Protein AF-A0A1G7XQW3-F1 (afdb_monomer_lite)

Radius of gyration: 15.1 Å; chains: 1; bounding box: 28×38×35 Å

Sequence (78 aa):
MLLPMFLLVSFGGILLVCGYALGYMHLKNIWIVVAISVGAILVVEPILTLLLFRDVPTAGSLIGLMLGALGTLAAIFL

Secondary structure (DSSP, 8-state):
-HHHHHHHHHHHHHHHHHHHHHHHHHHS-HHHHHHHHHHHHHHHHHHHHHHHH-PPPPHHHHHHHHHHHHHHHHHHH-

Foldseek 3Di:
DVVVVVVVVVVVVVVLVVQQVVCCVPVVDSQLSVLVVQLVCLVVVQVCCCVPVVDHDDPVVVVVSVVSNVSSVVSNPD

pLDDT: mean 87.39, std 4.71, range [64.25, 95.12]

Structure (mmCIF, N/CA/C/O backbone):
data_AF-A0A1G7XQW3-F1
#
_entry.id   AF-A0A1G7XQW3-F1
#
loop_
_atom_site.group_PDB
_atom_site.id
_atom_site.type_symbol
_atom_site.label_atom_id
_atom_site.label_alt_id
_atom_site.label_comp_id
_atom_site.label_asym_id
_atom_site.label_entity_id
_atom_site.label_seq_id
_atom_site.pdbx_PDB_ins_code
_atom_site.Cartn_x
_atom_site.Cartn_y
_atom_site.Cartn_z
_atom_site.occupancy
_atom_site.B_iso_or_equiv
_atom_site.auth_seq_id
_atom_site.auth_comp_id
_atom_site.auth_asym_id
_atom_site.auth_atom_id
_atom_site.pdbx_PDB_model_num
ATOM 1 N N . MET A 1 1 ? 6.364 20.971 -10.231 1.00 64.25 1 MET A N 1
ATOM 2 C CA . MET A 1 1 ? 6.049 19.523 -10.149 1.00 64.25 1 MET A CA 1
ATOM 3 C C . MET A 1 1 ? 5.871 19.016 -8.716 1.00 64.25 1 MET A C 1
ATOM 5 O O . MET A 1 1 ? 5.043 18.140 -8.530 1.00 64.25 1 MET A O 1
ATOM 9 N N . LEU A 1 2 ? 6.552 19.573 -7.702 1.00 83.38 2 LEU A N 1
ATOM 10 C CA . LEU A 1 2 ? 6.438 19.094 -6.311 1.00 83.38 2 LEU A CA 1
ATOM 11 C C . LEU A 1 2 ? 5.052 19.329 -5.670 1.00 83.38 2 LEU A C 1
ATOM 13 O O . LEU A 1 2 ? 4.503 18.435 -5.038 1.00 83.38 2 LEU A O 1
ATOM 17 N N . LEU A 1 3 ? 4.468 20.516 -5.875 1.00 89.75 3 LEU A N 1
ATOM 18 C CA . LEU A 1 3 ? 3.170 20.897 -5.305 1.00 89.75 3 LEU A CA 1
ATOM 19 C C . LEU A 1 3 ? 2.008 19.952 -5.693 1.00 89.75 3 LEU A C 1
ATOM 21 O O . LEU A 1 3 ? 1.312 19.498 -4.788 1.00 89.75 3 LEU A O 1
ATOM 25 N N . PRO A 1 4 ? 1.785 19.601 -6.980 1.00 89.44 4 PRO A N 1
ATOM 26 C CA . PRO A 1 4 ? 0.703 18.683 -7.336 1.00 89.44 4 PRO A CA 1
ATOM 27 C C . PRO A 1 4 ? 0.915 17.270 -6.780 1.00 89.44 4 PRO A C 1
ATOM 29 O O . PRO A 1 4 ? -0.050 16.654 -6.349 1.00 89.44 4 PRO A O 1
ATOM 32 N N . MET A 1 5 ? 2.157 16.773 -6.722 1.00 88.56 5 MET A N 1
ATOM 33 C CA . MET A 1 5 ? 2.456 15.470 -6.112 1.00 88.56 5 MET A CA 1
ATOM 34 C C . MET A 1 5 ? 2.185 15.470 -4.608 1.00 88.56 5 MET A C 1
ATOM 36 O O . MET A 1 5 ? 1.597 14.525 -4.093 1.00 88.56 5 MET A O 1
ATOM 40 N N . PHE A 1 6 ? 2.556 16.550 -3.916 1.00 91.81 6 PHE A N 1
ATOM 41 C CA . PHE A 1 6 ? 2.272 16.713 -2.494 1.00 91.81 6 PHE A CA 1
ATOM 42 C C . PHE A 1 6 ? 0.765 16.693 -2.215 1.00 91.81 6 PHE A C 1
ATOM 44 O O . PHE A 1 6 ? 0.316 15.936 -1.361 1.00 91.81 6 PHE A O 1
ATOM 51 N N . LEU A 1 7 ? -0.026 17.443 -2.990 1.00 93.25 7 LEU A N 1
ATOM 52 C CA . LEU A 1 7 ? -1.487 17.443 -2.862 1.00 93.25 7 LEU A CA 1
ATOM 53 C C . LEU A 1 7 ? -2.086 16.049 -3.089 1.00 93.25 7 LEU A C 1
ATOM 55 O O . LEU A 1 7 ? -2.987 15.646 -2.359 1.00 93.25 7 LEU A O 1
ATOM 59 N N . LEU A 1 8 ? -1.566 15.302 -4.066 1.00 90.94 8 LEU A N 1
ATOM 60 C CA . LEU A 1 8 ? -2.041 13.958 -4.397 1.00 90.94 8 LEU A CA 1
ATOM 61 C C . LEU A 1 8 ? -1.738 12.956 -3.273 1.00 90.94 8 LEU A C 1
ATOM 63 O O . LEU A 1 8 ? -2.614 12.183 -2.892 1.00 90.94 8 LEU A O 1
ATOM 67 N N . VAL A 1 9 ? -0.537 13.020 -2.687 1.00 90.94 9 VAL A N 1
ATOM 68 C CA . VAL A 1 9 ? -0.146 12.190 -1.535 1.00 90.94 9 VAL A CA 1
ATOM 69 C C . VAL A 1 9 ? -0.954 12.557 -0.292 1.00 90.94 9 VAL A C 1
ATOM 71 O O . VAL A 1 9 ? -1.448 11.666 0.393 1.00 90.94 9 VAL A O 1
ATOM 74 N N . SER A 1 10 ? -1.142 13.848 -0.006 1.00 94.12 10 SER A N 1
ATOM 75 C CA . SER A 1 10 ? -1.970 14.288 1.122 1.00 94.12 10 SER A CA 1
ATOM 76 C C . SER A 1 10 ? -3.421 13.837 0.965 1.00 94.12 10 SER A C 1
ATOM 78 O O . SER A 1 10 ? -4.005 13.318 1.913 1.00 94.12 10 SER A O 1
ATOM 80 N N . PHE A 1 11 ? -3.992 13.980 -0.233 1.00 95.12 11 PHE A N 1
ATOM 81 C CA . PHE A 1 11 ? -5.351 13.532 -0.516 1.00 95.12 11 PHE A CA 1
ATOM 82 C C . PHE A 1 11 ? -5.481 12.010 -0.376 1.00 95.12 11 PHE A C 1
ATOM 84 O O . PHE A 1 11 ? -6.375 11.534 0.321 1.00 95.12 11 PHE A O 1
ATOM 91 N N . GLY A 1 12 ? -4.546 11.248 -0.952 1.00 91.50 12 GLY A N 1
ATOM 92 C CA . GLY A 1 12 ? -4.493 9.793 -0.799 1.00 91.50 12 GLY A CA 1
ATOM 93 C C . GLY A 1 12 ? -4.363 9.356 0.663 1.00 91.50 12 GLY A C 1
ATOM 94 O O . GLY A 1 12 ? -5.066 8.446 1.093 1.00 91.50 12 GLY A O 1
ATOM 95 N N . GLY A 1 13 ? -3.536 10.048 1.452 1.00 92.31 13 GLY A N 1
ATOM 96 C CA . GLY A 1 13 ? -3.378 9.793 2.884 1.00 92.31 13 GLY A CA 1
ATOM 97 C C . GLY A 1 13 ? -4.665 10.023 3.677 1.00 92.31 13 GLY A C 1
ATOM 98 O O . GLY A 1 13 ? -5.033 9.189 4.501 1.00 92.31 13 GLY A O 1
ATOM 99 N N . ILE A 1 14 ? -5.392 11.108 3.392 1.00 94.56 14 ILE A N 1
ATOM 100 C CA . ILE A 1 14 ? -6.695 11.379 4.019 1.00 94.56 14 ILE A CA 1
ATOM 101 C C . ILE A 1 14 ? -7.694 10.271 3.667 1.00 94.56 14 ILE A C 1
ATOM 103 O O . ILE A 1 14 ? -8.337 9.730 4.564 1.00 94.56 14 ILE A O 1
ATOM 107 N N . LEU A 1 15 ? -7.789 9.885 2.389 1.00 93.12 15 LEU A N 1
ATOM 108 C CA . LEU A 1 15 ? -8.675 8.801 1.951 1.00 93.12 15 LEU A CA 1
ATOM 109 C C . LEU A 1 15 ? -8.339 7.474 2.635 1.00 93.12 15 LEU A C 1
ATOM 111 O O . LEU A 1 15 ? -9.248 6.761 3.059 1.00 93.12 15 LEU A O 1
ATOM 115 N N . LEU A 1 16 ? -7.050 7.164 2.778 1.00 90.75 16 LEU A N 1
ATOM 116 C CA . LEU A 1 16 ? -6.590 5.956 3.450 1.00 90.75 16 LEU A CA 1
ATOM 117 C C . LEU A 1 16 ? -7.012 5.952 4.924 1.00 90.75 16 LEU A C 1
ATOM 119 O O . LEU A 1 16 ? -7.628 4.992 5.379 1.00 90.75 16 LEU A O 1
ATOM 123 N N . VAL A 1 17 ? -6.776 7.042 5.659 1.00 93.19 17 VAL A N 1
ATOM 124 C CA . VAL A 1 17 ? -7.194 7.155 7.068 1.00 93.19 17 VAL A CA 1
ATOM 125 C C . VAL A 1 17 ? -8.716 7.061 7.205 1.00 93.19 17 VAL A C 1
ATOM 127 O O . VAL A 1 17 ? -9.207 6.343 8.077 1.00 93.19 17 VAL A O 1
ATOM 130 N N . CYS A 1 18 ? -9.477 7.721 6.326 1.00 93.31 18 CYS A N 1
ATOM 131 C CA . CYS A 1 18 ? -10.937 7.618 6.306 1.00 93.31 18 CYS A CA 1
ATOM 132 C C . CYS A 1 18 ? -11.409 6.182 6.043 1.00 93.31 18 CYS A C 1
ATOM 134 O O . CYS A 1 18 ? -12.304 5.700 6.736 1.00 93.31 18 CYS A O 1
ATOM 136 N N . GLY A 1 19 ? -10.793 5.479 5.090 1.00 91.31 19 GLY A N 1
ATOM 137 C CA . GLY A 1 19 ? -11.090 4.076 4.803 1.00 91.31 19 GLY A CA 1
ATOM 138 C C . GLY A 1 19 ? -10.832 3.171 6.009 1.00 91.31 19 GLY A C 1
ATOM 139 O O . GLY A 1 19 ? -11.680 2.348 6.354 1.00 91.31 19 GLY A O 1
ATOM 140 N N . TYR A 1 20 ? -9.716 3.383 6.713 1.00 92.56 20 TYR A N 1
ATOM 141 C CA . TYR A 1 20 ? -9.401 2.656 7.943 1.00 92.56 20 TYR A CA 1
ATOM 142 C C . TYR A 1 20 ? -10.414 2.927 9.055 1.00 92.56 20 TYR A C 1
ATOM 144 O O . TYR A 1 20 ? -10.882 1.991 9.704 1.00 92.56 20 TYR A O 1
ATOM 152 N N . ALA A 1 21 ? -10.782 4.193 9.260 1.00 92.12 21 ALA A N 1
ATOM 153 C CA . ALA A 1 21 ? -11.762 4.577 10.267 1.00 92.12 21 ALA A CA 1
ATOM 154 C C . ALA A 1 21 ? -13.133 3.943 9.985 1.00 92.12 21 ALA A C 1
ATOM 156 O O . ALA A 1 21 ? -13.719 3.324 10.872 1.00 92.12 21 ALA A O 1
ATOM 157 N N . LEU A 1 22 ? -13.617 4.025 8.742 1.00 92.19 22 LEU A N 1
ATOM 158 C CA . LEU A 1 22 ? -14.894 3.435 8.331 1.00 92.19 22 LEU A CA 1
ATOM 159 C C . LEU A 1 22 ? -14.887 1.908 8.441 1.00 92.19 22 LEU A C 1
ATOM 161 O O . LEU A 1 22 ? -15.850 1.326 8.947 1.00 92.19 22 LEU A O 1
ATOM 165 N N . GLY A 1 23 ? -13.800 1.262 8.012 1.00 90.12 23 GLY A N 1
ATOM 166 C CA . GLY A 1 23 ? -13.621 -0.182 8.149 1.00 90.12 23 GLY A CA 1
ATOM 167 C C . GLY A 1 23 ? -13.644 -0.615 9.614 1.00 90.12 23 GLY A C 1
ATOM 168 O O . GLY A 1 23 ? -14.353 -1.555 9.974 1.00 90.12 23 GLY A O 1
ATOM 169 N N . TYR A 1 24 ? -12.942 0.116 10.483 1.00 92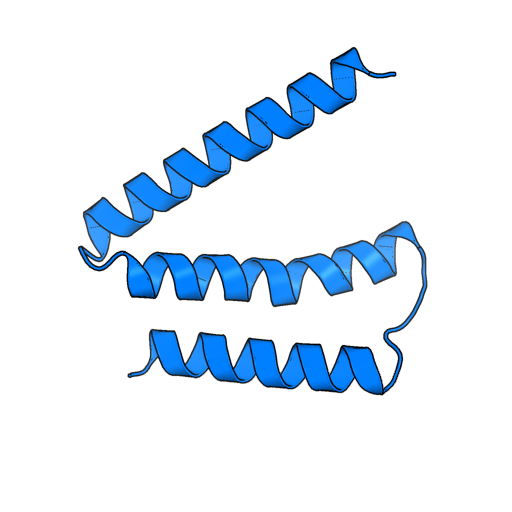.81 24 TYR A N 1
ATOM 170 C CA . TYR A 1 24 ? -12.900 -0.181 11.912 1.00 92.81 24 TYR A CA 1
ATOM 171 C C . TYR A 1 24 ? -14.250 0.050 12.601 1.00 92.81 24 TYR A C 1
ATOM 173 O O . TYR A 1 24 ? -14.639 -0.746 13.452 1.00 92.81 24 TYR A O 1
ATOM 181 N N . MET A 1 25 ? -15.007 1.080 12.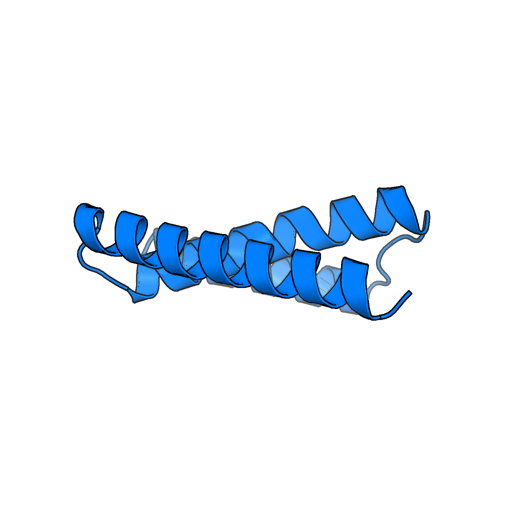210 1.00 93.06 25 MET A N 1
ATOM 182 C CA . MET A 1 25 ? -16.350 1.320 12.750 1.00 93.06 25 MET A CA 1
ATOM 183 C C . MET A 1 25 ? -17.309 0.145 12.506 1.00 93.06 25 MET A C 1
ATOM 185 O O . MET A 1 25 ? -18.124 -0.156 13.377 1.00 93.06 25 MET A O 1
ATOM 189 N N . HIS A 1 26 ? -17.203 -0.528 11.354 1.00 89.00 26 HIS A N 1
ATOM 190 C CA . HIS A 1 26 ? -18.084 -1.644 10.992 1.00 89.00 26 HIS A CA 1
ATOM 191 C C . HIS A 1 26 ? -17.577 -2.992 11.509 1.00 89.00 26 HIS A C 1
ATOM 193 O O . HIS A 1 26 ? -18.342 -3.757 12.090 1.00 89.00 26 HIS A O 1
ATOM 199 N N . LEU A 1 27 ? -16.292 -3.287 11.307 1.00 87.56 27 LEU A N 1
ATOM 200 C CA . LEU A 1 27 ? -15.715 -4.597 11.619 1.00 87.56 27 LEU A CA 1
ATOM 201 C C . LEU A 1 27 ? -15.240 -4.704 13.073 1.00 87.56 27 LEU A C 1
ATOM 203 O O . LEU A 1 27 ? -15.044 -5.810 13.566 1.00 87.56 27 LEU A O 1
ATOM 207 N N . LYS A 1 28 ? -15.010 -3.569 13.753 1.00 90.25 28 LYS A N 1
ATOM 208 C CA . LYS A 1 28 ? -14.428 -3.460 15.109 1.00 90.25 28 LYS A CA 1
ATOM 209 C C . LYS A 1 28 ? -13.105 -4.213 15.312 1.00 90.25 28 LYS A C 1
ATOM 211 O O . LYS A 1 28 ? -12.635 -4.344 16.438 1.00 90.25 28 LYS A O 1
ATOM 216 N N . ASN A 1 29 ? -12.482 -4.675 14.231 1.00 86.62 29 ASN A N 1
ATOM 217 C CA . ASN A 1 29 ? -11.208 -5.372 14.222 1.00 86.62 29 ASN A CA 1
ATOM 218 C C . ASN A 1 29 ? -10.284 -4.704 13.201 1.00 86.62 29 ASN A C 1
ATOM 220 O O . ASN A 1 29 ? -10.484 -4.813 11.991 1.00 86.62 29 ASN A O 1
ATOM 224 N N . ILE A 1 30 ? -9.266 -4.002 13.702 1.00 87.56 30 ILE A N 1
ATOM 225 C CA . ILE A 1 30 ? -8.333 -3.251 12.859 1.00 87.56 30 ILE A CA 1
ATOM 226 C C . ILE A 1 30 ? -7.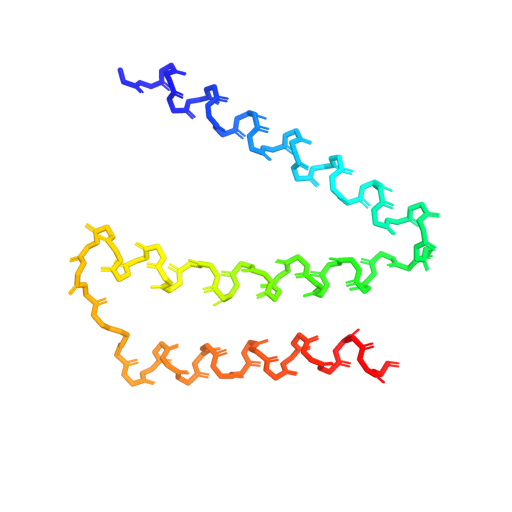447 -4.171 12.012 1.00 87.56 30 ILE A C 1
ATOM 228 O O . ILE A 1 30 ? -7.049 -3.784 10.920 1.00 87.56 30 ILE A O 1
ATOM 232 N N . TRP A 1 31 ? -7.182 -5.400 12.462 1.00 87.00 31 TRP A N 1
ATOM 233 C CA . TRP A 1 31 ? -6.324 -6.347 11.747 1.00 87.00 31 TRP A CA 1
ATOM 234 C C . TRP A 1 31 ? -6.962 -6.837 10.448 1.00 87.00 31 TRP A C 1
ATOM 236 O O . TRP A 1 31 ? -6.275 -6.932 9.436 1.00 87.00 31 TRP A O 1
ATOM 246 N N . ILE A 1 32 ? -8.283 -7.040 10.444 1.00 84.19 32 ILE A N 1
ATOM 247 C CA . ILE A 1 32 ? -9.034 -7.376 9.224 1.00 84.19 32 ILE A CA 1
ATOM 248 C C . ILE A 1 32 ? -8.989 -6.200 8.240 1.00 84.19 32 ILE A C 1
ATOM 250 O O . ILE A 1 32 ? -8.755 -6.386 7.049 1.00 84.19 32 ILE A O 1
ATOM 254 N N . VAL A 1 33 ? -9.150 -4.969 8.733 1.00 89.75 33 VAL A N 1
ATOM 255 C CA . VAL A 1 33 ? -9.066 -3.755 7.901 1.00 89.75 33 VAL A CA 1
ATOM 256 C C . VAL A 1 33 ? -7.672 -3.604 7.286 1.00 89.75 33 VAL A C 1
ATOM 258 O O . VAL A 1 33 ? -7.551 -3.315 6.096 1.00 89.75 33 VAL A O 1
ATOM 261 N N . VAL A 1 34 ? -6.617 -3.855 8.069 1.00 89.81 34 VAL A N 1
ATOM 262 C CA . VAL A 1 34 ? -5.227 -3.877 7.590 1.00 89.81 34 VAL A CA 1
ATOM 263 C C . VAL A 1 34 ? -5.042 -4.945 6.514 1.00 89.81 34 VAL A C 1
ATOM 265 O O . VAL A 1 34 ? -4.478 -4.646 5.465 1.00 89.81 34 VAL A O 1
ATOM 268 N N . ALA A 1 35 ? -5.538 -6.162 6.736 1.00 88.12 35 ALA A N 1
ATOM 269 C CA . ALA A 1 35 ? -5.424 -7.254 5.776 1.00 88.12 35 ALA A CA 1
ATOM 270 C C . ALA A 1 35 ? -6.107 -6.938 4.441 1.00 88.12 35 ALA A C 1
ATOM 272 O O . ALA A 1 35 ? -5.509 -7.125 3.384 1.00 88.12 35 ALA A O 1
ATOM 273 N N . ILE A 1 36 ? -7.327 -6.399 4.481 1.00 86.56 36 ILE A N 1
ATOM 274 C CA . ILE A 1 36 ? -8.062 -5.991 3.278 1.00 86.56 36 ILE A CA 1
ATOM 275 C C . ILE A 1 36 ? -7.326 -4.860 2.552 1.00 86.56 36 ILE A C 1
ATOM 277 O O . ILE A 1 36 ? -7.196 -4.903 1.333 1.00 86.56 36 ILE A O 1
ATOM 281 N N . SER A 1 37 ? -6.814 -3.872 3.290 1.00 89.56 37 SER A N 1
ATOM 282 C CA . SER A 1 37 ? -6.041 -2.757 2.732 1.00 89.56 37 SER A CA 1
ATOM 283 C C . SER A 1 37 ? -4.787 -3.246 2.001 1.00 89.56 37 SER A C 1
ATOM 285 O O . SER A 1 37 ? -4.588 -2.938 0.827 1.00 89.56 37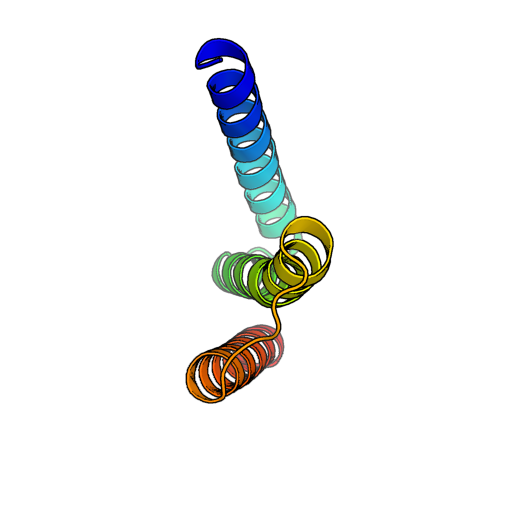 SER A O 1
ATOM 287 N N . VAL A 1 38 ? -3.979 -4.089 2.651 1.00 88.44 38 VAL A N 1
ATOM 288 C CA . VAL A 1 38 ? -2.774 -4.680 2.047 1.00 88.44 38 VAL A CA 1
ATOM 289 C C . VAL A 1 38 ? -3.136 -5.564 0.849 1.00 88.44 38 VAL A C 1
ATOM 291 O O . VAL A 1 38 ? -2.471 -5.499 -0.183 1.00 88.44 38 VAL A O 1
ATOM 294 N N . GLY A 1 39 ? -4.218 -6.342 0.944 1.00 88.19 39 GLY A N 1
ATOM 295 C CA . GLY A 1 39 ? -4.714 -7.175 -0.155 1.00 88.19 39 GLY A CA 1
ATOM 296 C C . GLY A 1 39 ? -5.151 -6.363 -1.366 1.00 88.19 39 GLY A C 1
ATOM 297 O O . GLY A 1 39 ? -4.802 -6.705 -2.493 1.00 88.19 39 GLY A O 1
ATOM 298 N N . ALA A 1 40 ? -5.848 -5.249 -1.151 1.00 86.69 40 ALA A N 1
ATOM 299 C CA . ALA A 1 40 ? -6.234 -4.347 -2.226 1.00 86.69 40 ALA A CA 1
ATOM 300 C C . ALA A 1 40 ? -5.005 -3.756 -2.934 1.00 86.69 40 ALA A C 1
ATOM 302 O O . ALA A 1 40 ? -4.971 -3.734 -4.163 1.00 86.69 40 ALA A O 1
ATOM 303 N N . ILE A 1 41 ? -3.975 -3.341 -2.185 1.00 89.25 41 ILE A N 1
ATOM 304 C CA . ILE A 1 41 ? -2.717 -2.829 -2.755 1.00 89.25 41 ILE A CA 1
ATOM 305 C C . ILE A 1 41 ? -2.034 -3.907 -3.603 1.00 89.25 41 ILE A C 1
ATOM 307 O O . ILE A 1 41 ? -1.693 -3.644 -4.753 1.00 89.25 41 ILE A O 1
ATOM 311 N N . LEU A 1 42 ? -1.932 -5.135 -3.089 1.00 87.62 42 LEU A N 1
ATOM 312 C CA . LEU A 1 42 ? -1.338 -6.268 -3.806 1.00 87.62 42 LEU A CA 1
ATOM 313 C C . LEU A 1 42 ? -2.033 -6.590 -5.134 1.00 87.62 42 LEU A C 1
ATOM 315 O O . LEU A 1 42 ? -1.385 -7.090 -6.046 1.00 87.62 42 LEU A O 1
ATOM 319 N N . VAL A 1 43 ? -3.332 -6.319 -5.267 1.00 84.50 43 VAL A N 1
ATOM 320 C CA . VAL A 1 43 ? -4.060 -6.518 -6.531 1.00 84.50 43 VAL A CA 1
ATOM 321 C C . VAL A 1 43 ? -3.930 -5.303 -7.449 1.00 84.50 43 VAL A C 1
ATOM 323 O O . VAL A 1 43 ? -3.749 -5.455 -8.656 1.00 84.50 43 VAL A O 1
ATOM 326 N N . VAL A 1 44 ? -4.025 -4.093 -6.898 1.00 86.88 44 VAL A N 1
ATOM 327 C CA . VAL A 1 44 ? -4.077 -2.850 -7.678 1.00 86.88 44 VAL A CA 1
ATOM 328 C C . VAL A 1 44 ? -2.700 -2.437 -8.200 1.00 86.88 44 VAL A C 1
ATOM 330 O O . VAL A 1 44 ? -2.607 -1.993 -9.345 1.00 86.88 44 VAL A O 1
ATOM 333 N N . GLU A 1 45 ? -1.628 -2.606 -7.421 1.00 87.69 45 GLU A N 1
ATOM 334 C CA . GLU A 1 45 ? -0.268 -2.235 -7.837 1.00 87.69 45 GLU A CA 1
ATOM 335 C C . GLU A 1 45 ? 0.186 -2.946 -9.120 1.00 87.69 45 GLU A C 1
ATOM 337 O O . GLU A 1 45 ? 0.570 -2.244 -10.052 1.00 87.69 45 GLU A O 1
ATOM 342 N N . PRO A 1 46 ? 0.091 -4.282 -9.265 1.00 85.62 46 PRO A N 1
ATOM 343 C CA . PRO A 1 46 ? 0.506 -4.966 -10.493 1.00 85.62 46 PRO A CA 1
ATOM 344 C C . PRO A 1 46 ? -0.292 -4.528 -11.719 1.00 85.62 46 PRO A C 1
ATOM 346 O O . PRO A 1 46 ? 0.265 -4.414 -12.809 1.00 85.62 46 PRO A O 1
ATOM 349 N N . ILE A 1 47 ? -1.593 -4.264 -11.545 1.00 85.19 47 ILE A N 1
ATOM 350 C CA . ILE A 1 47 ? -2.459 -3.764 -12.618 1.00 85.19 47 ILE A CA 1
ATOM 351 C C . ILE A 1 47 ? -1.987 -2.373 -13.046 1.00 85.19 47 ILE A C 1
ATOM 353 O O . ILE A 1 47 ? -1.814 -2.121 -14.237 1.00 85.19 47 ILE A O 1
ATOM 357 N N . LEU A 1 48 ? -1.731 -1.479 -12.086 1.00 86.50 48 LEU A N 1
ATOM 358 C CA . LEU A 1 48 ? -1.182 -0.152 -12.360 1.00 86.50 48 LEU A CA 1
ATOM 359 C C . LEU A 1 48 ? 0.183 -0.243 -13.042 1.00 86.50 48 LEU A C 1
ATOM 361 O O . LEU A 1 48 ? 0.397 0.446 -14.036 1.00 86.50 48 LEU A O 1
ATOM 365 N N . THR A 1 49 ? 1.081 -1.104 -12.561 1.00 86.62 49 THR A N 1
ATOM 366 C CA . THR A 1 49 ? 2.409 -1.294 -13.151 1.00 86.62 49 THR A CA 1
ATOM 367 C C . THR A 1 49 ? 2.310 -1.764 -14.599 1.00 86.62 49 THR A C 1
ATOM 369 O O . THR A 1 49 ? 2.957 -1.188 -15.474 1.00 86.62 49 THR A O 1
ATOM 372 N N . LEU A 1 50 ? 1.439 -2.736 -14.876 1.00 86.38 50 LEU A N 1
ATOM 373 C CA . LEU A 1 50 ? 1.201 -3.232 -16.228 1.00 86.38 50 LEU A CA 1
ATOM 374 C C . LEU A 1 50 ? 0.624 -2.141 -17.146 1.00 86.38 50 LEU A C 1
ATOM 376 O O . LEU A 1 50 ? 1.025 -2.032 -18.301 1.00 86.38 50 LEU A O 1
ATOM 380 N N . LEU A 1 51 ? -0.300 -1.313 -16.653 1.00 86.81 51 LEU A N 1
ATOM 381 C CA . LEU A 1 51 ? -0.929 -0.254 -17.451 1.00 86.81 51 LEU A CA 1
ATOM 382 C C . LEU A 1 51 ? 0.008 0.933 -17.718 1.00 86.81 51 LEU A C 1
ATOM 384 O O . LEU A 1 51 ? 0.016 1.464 -18.829 1.00 86.81 51 LEU A O 1
ATOM 388 N N . LEU A 1 52 ? 0.776 1.355 -16.711 1.00 89.25 52 LEU A N 1
ATOM 389 C CA . LEU A 1 52 ? 1.639 2.538 -16.773 1.00 89.25 52 LEU A CA 1
ATOM 390 C C . LEU A 1 52 ? 2.978 2.251 -17.450 1.00 89.25 52 LEU A C 1
ATOM 392 O O . LEU A 1 52 ? 3.424 3.047 -18.273 1.00 89.25 52 LEU A O 1
ATOM 396 N N . PHE A 1 53 ? 3.610 1.127 -17.110 1.00 91.31 53 PHE A N 1
ATOM 397 C CA . PHE A 1 53 ? 4.971 0.808 -17.549 1.00 91.31 53 PHE A CA 1
ATOM 398 C C . PHE A 1 53 ? 5.013 -0.283 -18.622 1.00 91.31 53 PHE A C 1
ATOM 400 O O . PHE A 1 53 ? 6.031 -0.427 -19.287 1.00 91.31 53 PHE A O 1
ATOM 407 N N . ARG A 1 54 ? 3.907 -1.013 -18.843 1.00 85.44 54 ARG A N 1
ATOM 408 C CA . ARG A 1 54 ? 3.824 -2.162 -19.771 1.00 85.44 54 ARG A CA 1
ATOM 409 C C . ARG A 1 54 ? 4.815 -3.289 -19.472 1.00 85.44 54 ARG A C 1
ATOM 411 O O . ARG A 1 54 ? 5.052 -4.137 -20.329 1.00 85.44 54 ARG A O 1
ATOM 418 N N . ASP A 1 55 ? 5.323 -3.325 -18.245 1.00 84.38 55 ASP A N 1
ATOM 419 C CA . ASP A 1 55 ? 6.228 -4.357 -17.760 1.00 84.38 55 ASP A CA 1
ATOM 420 C C . ASP A 1 55 ? 5.467 -5.468 -17.037 1.00 84.38 55 ASP A C 1
ATOM 422 O O . ASP A 1 55 ? 4.502 -5.230 -16.306 1.00 84.38 55 ASP A O 1
ATOM 426 N N . VAL A 1 56 ? 5.930 -6.702 -17.241 1.00 81.50 56 VAL A N 1
ATOM 427 C CA . VAL A 1 56 ? 5.381 -7.898 -16.596 1.00 81.50 56 VAL A CA 1
ATOM 428 C C . VAL A 1 56 ? 6.203 -8.291 -15.366 1.00 81.50 56 VAL A C 1
ATOM 430 O O . VAL A 1 56 ? 7.428 -8.144 -15.366 1.00 81.50 56 VAL A O 1
ATOM 433 N N . PRO A 1 57 ? 5.557 -8.814 -14.309 1.00 79.00 57 PRO A N 1
ATOM 434 C CA . PRO A 1 57 ? 6.258 -9.257 -13.112 1.00 79.00 57 PRO A CA 1
ATOM 435 C C . PRO A 1 57 ? 7.245 -10.389 -13.429 1.00 79.00 57 PRO A C 1
ATOM 437 O O . PRO A 1 57 ? 6.931 -11.336 -14.151 1.00 79.00 57 PRO A O 1
ATOM 440 N N . THR A 1 58 ? 8.447 -10.301 -12.860 1.00 86.94 58 THR A N 1
ATOM 441 C CA . THR A 1 58 ? 9.453 -11.367 -12.918 1.00 86.94 58 THR A CA 1
ATOM 442 C C . THR A 1 58 ? 9.067 -12.514 -11.981 1.00 86.94 58 THR A C 1
ATOM 444 O O . THR A 1 58 ? 8.242 -12.353 -11.083 1.00 86.94 58 THR A O 1
ATOM 447 N N . ALA A 1 59 ? 9.677 -13.693 -12.142 1.00 83.81 59 ALA A N 1
ATOM 448 C CA . ALA A 1 59 ? 9.323 -14.873 -11.344 1.00 83.81 59 ALA A CA 1
ATOM 449 C C . ALA A 1 59 ? 9.365 -14.620 -9.820 1.00 83.81 59 ALA A C 1
ATOM 451 O O . ALA A 1 59 ? 8.484 -15.074 -9.094 1.00 83.81 59 ALA A O 1
ATOM 452 N N . GLY A 1 60 ? 10.344 -13.842 -9.341 1.00 83.44 60 GLY A N 1
ATOM 453 C CA . GLY A 1 60 ? 10.456 -13.481 -7.925 1.00 83.44 60 GLY A CA 1
ATOM 454 C C . GLY A 1 60 ? 9.320 -12.579 -7.431 1.00 83.44 60 GLY A C 1
ATOM 455 O O . GLY A 1 60 ? 8.757 -12.839 -6.368 1.00 83.44 60 GLY A O 1
ATOM 456 N N . SER A 1 61 ? 8.933 -11.555 -8.202 1.00 83.06 61 SER A N 1
ATOM 457 C CA . SER A 1 61 ? 7.822 -10.674 -7.815 1.00 83.06 61 SER A CA 1
ATOM 458 C C . SER A 1 61 ? 6.468 -11.377 -7.909 1.00 83.06 61 SER A C 1
ATOM 460 O O . SER A 1 61 ? 5.584 -11.106 -7.102 1.00 83.06 61 SER A O 1
ATOM 462 N N . LEU A 1 62 ? 6.327 -12.339 -8.823 1.00 85.25 62 LEU A N 1
ATOM 463 C CA . LEU A 1 62 ? 5.128 -13.162 -8.973 1.00 85.25 62 LEU A CA 1
ATOM 464 C C . LEU A 1 62 ? 4.918 -14.094 -7.766 1.00 85.25 62 LEU A C 1
ATOM 466 O O . LEU A 1 62 ? 3.801 -14.206 -7.263 1.00 85.25 62 LEU A O 1
ATOM 470 N N . ILE A 1 63 ? 5.992 -14.696 -7.239 1.00 85.44 63 ILE A N 1
ATOM 471 C CA . ILE A 1 63 ? 5.948 -15.478 -5.990 1.00 85.44 63 ILE A CA 1
ATOM 472 C C . ILE A 1 63 ? 5.591 -14.578 -4.801 1.00 85.44 63 ILE A C 1
ATOM 474 O O . ILE A 1 63 ? 4.734 -14.940 -3.997 1.00 85.44 63 ILE A O 1
ATOM 478 N N . GLY A 1 64 ? 6.207 -13.395 -4.702 1.00 84.50 64 GLY A N 1
ATOM 479 C CA . GLY A 1 64 ? 5.880 -12.418 -3.659 1.00 84.50 64 GLY A CA 1
ATOM 480 C C . GLY A 1 64 ? 4.406 -12.002 -3.686 1.00 84.50 64 GLY A C 1
ATOM 481 O O . GLY A 1 64 ? 3.751 -11.987 -2.645 1.00 84.50 64 GLY A O 1
ATOM 482 N N . LEU A 1 65 ? 3.862 -11.757 -4.880 1.00 86.25 65 LEU A N 1
ATOM 483 C CA . LEU A 1 65 ? 2.444 -11.466 -5.095 1.00 86.25 65 LEU A CA 1
ATOM 484 C C . LEU A 1 65 ? 1.535 -12.608 -4.641 1.00 86.25 65 LEU A C 1
ATOM 486 O O . LEU A 1 65 ? 0.562 -12.367 -3.933 1.00 86.25 65 LEU A O 1
ATOM 490 N N . MET A 1 66 ? 1.868 -13.849 -5.004 1.00 88.12 66 MET A N 1
ATOM 491 C CA . MET A 1 66 ? 1.113 -15.038 -4.596 1.00 88.12 66 MET A CA 1
ATOM 492 C C . MET A 1 66 ? 1.105 -15.208 -3.074 1.00 88.12 66 MET A C 1
ATOM 494 O O . MET A 1 66 ? 0.051 -15.431 -2.483 1.00 88.12 66 MET A O 1
ATOM 498 N N . LEU A 1 67 ? 2.259 -15.052 -2.419 1.00 87.75 67 LEU A N 1
ATOM 499 C CA . LEU A 1 67 ? 2.361 -15.136 -0.959 1.00 87.75 67 LEU A CA 1
ATOM 500 C C . LEU A 1 67 ? 1.591 -14.007 -0.264 1.00 87.75 67 LEU A C 1
ATOM 502 O O . LEU A 1 67 ? 0.911 -14.257 0.729 1.00 87.75 67 LEU A O 1
ATOM 506 N N . GLY A 1 68 ? 1.644 -12.787 -0.801 1.00 85.38 68 GLY A N 1
ATOM 507 C CA . GLY A 1 68 ? 0.855 -11.663 -0.301 1.00 85.38 68 GLY A CA 1
ATOM 508 C C . GLY A 1 68 ? -0.654 -11.896 -0.439 1.00 85.38 68 GLY A C 1
ATOM 509 O O . GLY A 1 68 ? -1.411 -11.662 0.505 1.00 85.38 68 GLY A O 1
ATOM 510 N N . ALA A 1 69 ? -1.099 -12.403 -1.591 1.00 86.38 69 ALA A N 1
ATOM 511 C CA . ALA A 1 69 ? -2.498 -12.755 -1.826 1.00 86.38 69 ALA A CA 1
ATOM 512 C C . ALA A 1 69 ? -2.974 -13.853 -0.857 1.00 86.38 69 ALA A C 1
ATOM 514 O O . ALA A 1 69 ? -4.046 -13.748 -0.268 1.00 86.38 69 ALA A O 1
ATOM 515 N N . LEU A 1 70 ? -2.152 -14.877 -0.616 1.00 88.38 70 LEU A N 1
ATOM 516 C CA . LEU A 1 70 ? -2.462 -15.925 0.359 1.00 88.38 70 LEU A CA 1
ATOM 517 C C . LEU A 1 70 ? -2.517 -15.388 1.795 1.00 88.38 70 LEU A C 1
ATOM 519 O O . LEU A 1 70 ? -3.435 -15.732 2.535 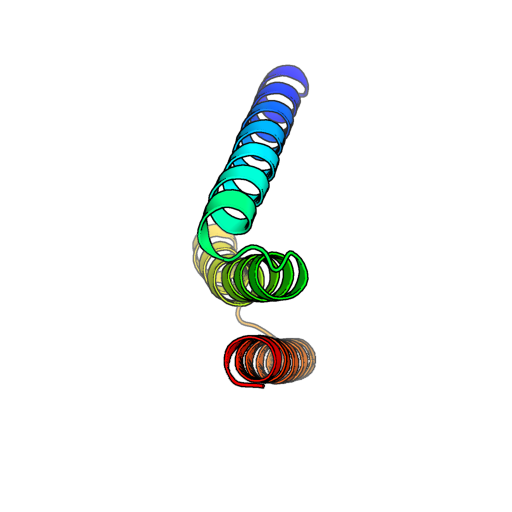1.00 88.38 70 LEU A O 1
ATOM 523 N N . GLY A 1 71 ? -1.577 -14.525 2.192 1.00 84.62 71 GLY A N 1
ATOM 524 C CA . GLY A 1 71 ? -1.564 -13.921 3.529 1.00 84.62 71 GLY A CA 1
ATOM 525 C 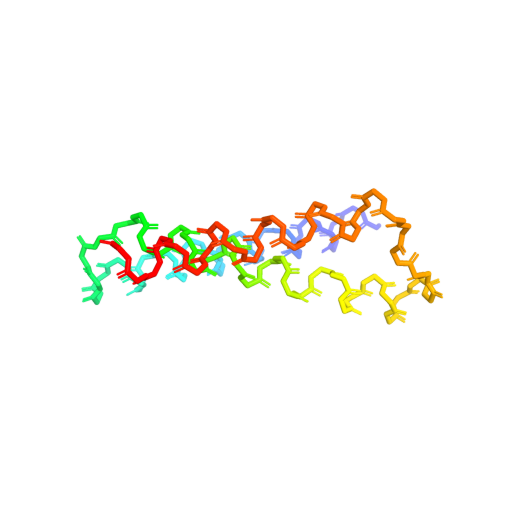C . GLY A 1 71 ? -2.778 -13.027 3.796 1.00 84.62 71 GLY A C 1
ATOM 526 O O . GLY A 1 71 ? -3.324 -13.023 4.897 1.00 84.62 71 GLY A O 1
ATOM 527 N N . THR A 1 72 ? -3.245 -12.313 2.774 1.00 83.75 72 THR A N 1
ATOM 528 C CA . THR A 1 72 ? -4.432 -11.451 2.877 1.00 83.75 72 THR A CA 1
ATOM 529 C C . THR A 1 72 ? -5.722 -12.261 2.915 1.00 83.75 72 THR A C 1
ATOM 531 O O . THR A 1 72 ? -6.590 -11.954 3.727 1.00 83.75 72 THR A O 1
ATOM 534 N N . LEU A 1 73 ? -5.816 -13.356 2.151 1.00 85.25 73 LEU A N 1
ATOM 535 C CA . LEU A 1 73 ? -6.903 -14.330 2.296 1.00 85.25 73 LEU A CA 1
ATOM 536 C C . LEU A 1 73 ? -6.920 -14.944 3.702 1.00 85.25 73 LEU A C 1
ATOM 538 O O . LEU A 1 73 ? -7.971 -14.978 4.337 1.00 85.25 73 LEU A O 1
ATOM 542 N N . ALA A 1 74 ? -5.767 -15.375 4.217 1.00 85.12 74 ALA A N 1
ATOM 543 C CA . ALA A 1 74 ? -5.677 -15.955 5.554 1.00 85.12 74 ALA A CA 1
ATOM 544 C C . ALA A 1 74 ? -6.214 -14.997 6.627 1.00 85.12 74 ALA A C 1
ATOM 546 O O . ALA A 1 74 ? -7.023 -15.408 7.445 1.00 85.12 74 ALA A O 1
ATOM 547 N N . ALA A 1 75 ? -5.844 -13.717 6.583 1.00 80.81 75 ALA A N 1
ATOM 548 C CA . ALA A 1 75 ? -6.287 -12.733 7.570 1.00 80.81 75 ALA A CA 1
ATOM 549 C C . ALA A 1 75 ? -7.759 -12.279 7.429 1.00 80.81 75 ALA A C 1
ATOM 551 O O . ALA A 1 75 ? -8.269 -11.590 8.310 1.00 80.81 75 ALA A O 1
ATOM 552 N N . ILE A 1 76 ? -8.439 -12.630 6.331 1.00 79.25 76 ILE A N 1
ATOM 553 C CA . ILE A 1 76 ? -9.887 -12.416 6.165 1.00 79.25 76 ILE A CA 1
ATOM 554 C C . ILE A 1 76 ? -10.682 -13.618 6.694 1.00 79.25 76 ILE A C 1
ATOM 556 O O . ILE A 1 76 ? -11.773 -13.435 7.233 1.00 79.25 76 ILE A O 1
ATOM 560 N N . PHE A 1 77 ? -10.169 -14.838 6.503 1.00 80.88 77 PHE A N 1
ATOM 561 C CA . PHE A 1 77 ? -10.906 -16.080 6.766 1.00 80.88 77 PHE A CA 1
ATOM 562 C C . PHE A 1 77 ? -10.579 -16.768 8.104 1.00 80.88 77 PHE A C 1
ATOM 564 O O . PHE A 1 77 ? -11.345 -17.647 8.505 1.00 80.88 77 PHE A O 1
ATOM 571 N N . LEU A 1 78 ? -9.482 -16.403 8.776 1.00 74.38 78 LEU A N 1
ATOM 572 C CA . LEU A 1 78 ? -9.097 -16.866 10.122 1.00 74.38 78 LEU A CA 1
ATOM 573 C C . LEU A 1 78 ? -9.251 -15.739 11.146 1.00 74.38 78 LEU A C 1
ATOM 575 O O . LEU A 1 78 ? -9.715 -16.048 12.266 1.00 74.38 78 LEU A O 1
#